Protein AF-A0A4R1S2Q5-F1 (afdb_monomer_lite)

Foldseek 3Di:
DDDPPPPPVPPPPFDFPDWDFQDWDFDQDPNDTHTPDGGDTDTHTVPRDDDDDD

Radius of gyration: 20.83 Å; chains: 1; bounding box: 59×16×48 Å

Structure (mmCIF, N/CA/C/O backbone):
data_AF-A0A4R1S2Q5-F1
#
_entry.id   AF-A0A4R1S2Q5-F1
#
loop_
_atom_site.group_PDB
_atom_site.id
_atom_site.type_symbol
_atom_site.label_atom_id
_atom_site.label_alt_id
_atom_site.label_comp_id
_atom_site.label_asym_id
_atom_site.label_entity_id
_atom_site.label_seq_id
_atom_site.pdbx_PDB_ins_code
_atom_site.Cartn_x
_atom_site.Cartn_y
_atom_site.Cartn_z
_atom_site.occupancy
_atom_site.B_iso_or_equiv
_atom_site.auth_seq_id
_atom_site.auth_comp_id
_atom_site.auth_asym_id
_atom_site.auth_atom_id
_atom_site.pdbx_PDB_model_num
ATOM 1 N N . MET A 1 1 ? 47.501 -6.872 -24.445 1.00 49.81 1 MET A N 1
ATOM 2 C CA . MET A 1 1 ? 46.838 -6.310 -25.642 1.00 49.81 1 MET A CA 1
ATOM 3 C C . MET A 1 1 ? 46.485 -7.516 -26.501 1.00 49.81 1 MET A C 1
ATOM 5 O O . MET A 1 1 ? 47.403 -8.145 -26.995 1.00 49.81 1 MET A O 1
ATOM 9 N N . THR A 1 2 ? 45.296 -8.102 -26.356 1.00 35.12 2 THR A N 1
ATOM 10 C CA . THR A 1 2 ? 44.073 -7.719 -27.089 1.00 35.12 2 THR A CA 1
ATOM 11 C C . THR A 1 2 ? 42.812 -8.141 -26.316 1.00 35.12 2 THR A C 1
ATOM 13 O O . THR A 1 2 ? 42.843 -9.074 -25.521 1.00 35.12 2 THR A O 1
ATOM 16 N N . ILE A 1 3 ? 41.745 -7.373 -26.518 1.00 57.91 3 ILE A N 1
ATOM 17 C CA . ILE A 1 3 ? 40.483 -7.306 -25.776 1.00 57.91 3 ILE A CA 1
ATOM 18 C C . ILE A 1 3 ? 39.485 -8.309 -26.378 1.00 57.91 3 ILE A C 1
ATOM 20 O O . ILE A 1 3 ? 39.175 -8.188 -27.558 1.00 57.91 3 ILE A O 1
ATOM 24 N N . GLU A 1 4 ? 38.939 -9.236 -25.585 1.00 52.53 4 GLU A N 1
ATOM 25 C CA . GLU A 1 4 ? 37.656 -9.881 -25.903 1.00 52.53 4 GLU A CA 1
ATOM 26 C C . GLU A 1 4 ? 36.570 -9.116 -25.156 1.00 52.53 4 GLU A C 1
ATOM 28 O O . GLU A 1 4 ? 36.280 -9.353 -23.983 1.00 52.53 4 GLU A O 1
ATOM 33 N N . ALA A 1 5 ? 36.028 -8.112 -25.840 1.00 53.62 5 ALA A N 1
ATOM 34 C CA . ALA A 1 5 ? 34.821 -7.434 -25.426 1.00 53.62 5 ALA A CA 1
ATOM 35 C C . ALA A 1 5 ? 33.687 -8.459 -25.497 1.00 53.62 5 ALA A C 1
ATOM 37 O O . ALA A 1 5 ? 33.011 -8.596 -26.517 1.00 53.62 5 ALA A O 1
ATOM 38 N N . ALA A 1 6 ? 33.493 -9.194 -24.402 1.00 53.56 6 ALA A N 1
ATOM 39 C CA . ALA A 1 6 ? 32.218 -9.810 -24.123 1.00 53.56 6 ALA A CA 1
ATOM 40 C C . ALA A 1 6 ? 31.205 -8.670 -24.147 1.00 53.56 6 ALA A C 1
ATOM 42 O O . ALA A 1 6 ? 31.216 -7.782 -23.292 1.00 53.56 6 ALA A O 1
ATOM 43 N N . MET A 1 7 ? 30.355 -8.686 -25.165 1.00 53.00 7 MET A N 1
ATOM 44 C CA . MET A 1 7 ? 29.082 -7.992 -25.174 1.00 53.00 7 MET A CA 1
ATOM 45 C C . MET A 1 7 ? 28.232 -8.595 -24.050 1.00 53.00 7 MET A C 1
ATOM 47 O O . MET A 1 7 ? 27.294 -9.351 -24.286 1.00 53.00 7 MET A O 1
ATOM 51 N N . MET A 1 8 ? 28.619 -8.323 -22.804 1.00 52.66 8 MET A N 1
ATOM 52 C CA . MET A 1 8 ? 27.791 -8.528 -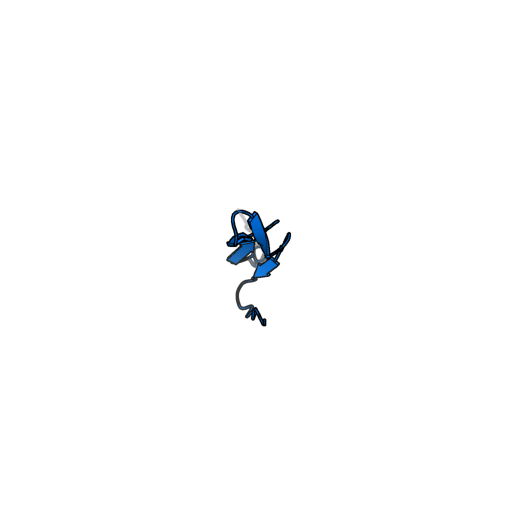21.638 1.00 52.66 8 MET A CA 1
ATOM 53 C C . MET A 1 8 ? 26.695 -7.494 -21.806 1.00 52.66 8 MET A C 1
ATOM 55 O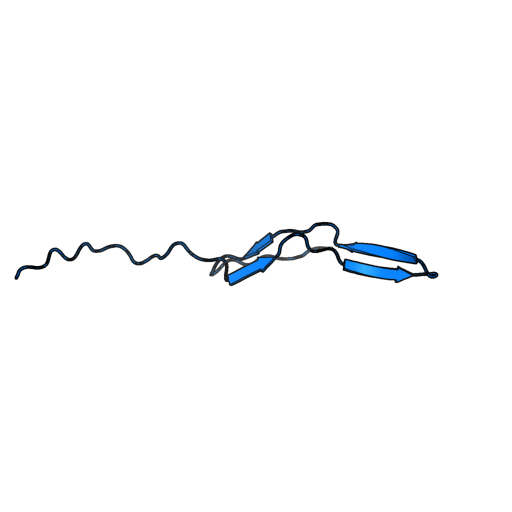 O . MET A 1 8 ? 26.915 -6.305 -21.597 1.00 52.66 8 MET A O 1
ATOM 59 N N . ASN A 1 9 ? 25.558 -7.938 -22.327 1.00 58.41 9 ASN A N 1
ATOM 60 C CA . ASN A 1 9 ? 24.342 -7.157 -22.356 1.00 58.41 9 ASN A CA 1
ATOM 61 C C . ASN A 1 9 ? 24.149 -6.569 -20.953 1.00 58.41 9 ASN A C 1
ATOM 63 O O . ASN A 1 9 ? 23.773 -7.295 -20.034 1.00 58.41 9 ASN A O 1
ATOM 67 N N . ASP A 1 10 ? 24.440 -5.277 -20.804 1.00 54.12 10 ASP A N 1
ATOM 68 C CA . ASP A 1 10 ? 24.352 -4.505 -19.565 1.00 54.12 10 ASP A CA 1
ATOM 69 C C . ASP A 1 10 ? 22.884 -4.248 -19.187 1.00 54.12 10 ASP A C 1
ATOM 71 O O . ASP A 1 10 ? 22.480 -3.163 -18.782 1.00 54.12 10 ASP A O 1
ATOM 75 N N . ARG A 1 11 ? 22.028 -5.272 -19.309 1.00 58.72 11 ARG A N 1
ATOM 76 C CA . ARG A 1 11 ? 20.896 -5.374 -18.397 1.00 58.72 11 ARG A CA 1
ATOM 77 C C . ARG A 1 11 ? 21.480 -5.840 -17.079 1.00 58.72 11 ARG A C 1
ATOM 79 O O . ARG A 1 11 ? 21.405 -7.022 -16.745 1.00 58.72 11 ARG A O 1
ATOM 86 N N . ALA A 1 12 ? 22.027 -4.892 -16.322 1.00 62.56 12 ALA A N 1
ATOM 87 C CA . ALA A 1 12 ? 22.000 -5.004 -14.875 1.00 62.56 12 ALA A CA 1
ATOM 88 C C . ALA A 1 12 ? 20.618 -5.569 -14.483 1.00 62.56 12 ALA A C 1
ATOM 90 O O . ALA A 1 12 ? 19.612 -5.123 -15.058 1.00 62.56 12 ALA A O 1
ATOM 91 N N . PRO A 1 13 ? 20.541 -6.595 -13.612 1.00 60.22 13 PRO A N 1
ATOM 92 C CA . PRO A 1 13 ? 19.259 -7.148 -13.198 1.00 60.22 13 PRO A CA 1
ATOM 93 C C . PRO A 1 13 ? 18.390 -5.977 -12.759 1.00 60.22 13 PRO A C 1
ATOM 95 O O . PRO A 1 13 ? 18.818 -5.187 -11.920 1.00 60.22 13 PRO A O 1
ATOM 98 N N . ALA A 1 14 ? 17.242 -5.809 -13.421 1.00 71.50 14 ALA A N 1
ATOM 99 C CA . ALA A 1 14 ? 16.410 -4.633 -13.244 1.00 71.50 14 ALA A CA 1
ATOM 100 C C . ALA A 1 14 ? 16.068 -4.517 -11.757 1.00 71.50 14 ALA A C 1
ATOM 102 O O . ALA A 1 14 ? 15.333 -5.345 -11.221 1.00 71.50 14 ALA A O 1
ATOM 103 N N . THR A 1 15 ? 16.667 -3.545 -11.075 1.00 86.31 15 THR 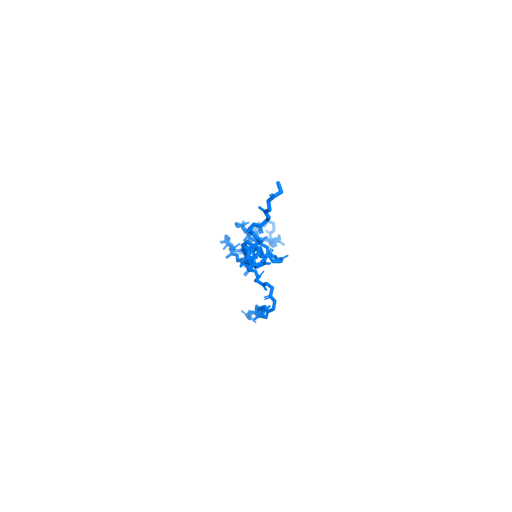A N 1
ATOM 104 C CA . THR A 1 15 ? 16.361 -3.289 -9.676 1.00 86.31 15 THR A CA 1
ATOM 105 C C . THR A 1 15 ? 14.976 -2.659 -9.615 1.00 86.31 15 THR A C 1
ATOM 107 O O . THR A 1 15 ? 14.651 -1.812 -10.456 1.00 86.31 15 THR A O 1
ATOM 110 N N .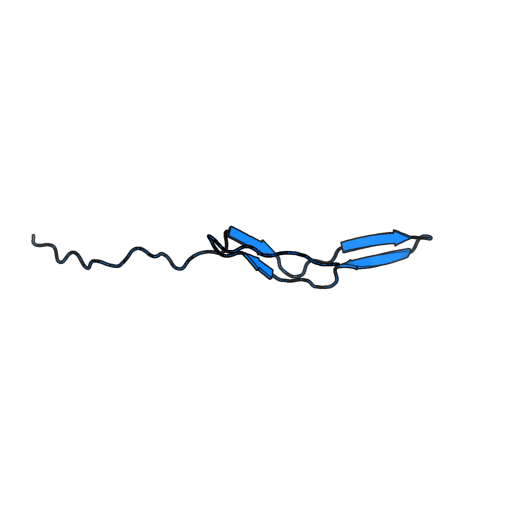 PRO A 1 16 ? 14.129 -3.071 -8.660 1.00 90.88 16 PRO A N 1
ATOM 111 C CA . PRO A 1 16 ? 12.827 -2.451 -8.505 1.00 90.88 16 PRO A CA 1
ATOM 112 C C . PRO A 1 16 ? 13.009 -0.958 -8.221 1.00 90.88 16 PRO A C 1
ATOM 114 O O . PRO A 1 16 ? 13.825 -0.567 -7.385 1.00 90.88 16 PRO A O 1
ATOM 117 N N . VAL A 1 17 ? 12.246 -0.127 -8.930 1.00 91.12 17 VAL A N 1
ATOM 118 C CA . VAL A 1 17 ? 12.244 1.330 -8.732 1.00 91.12 17 VAL A CA 1
ATOM 119 C C . VAL A 1 17 ? 11.556 1.712 -7.424 1.00 91.12 17 VAL A C 1
ATOM 121 O O . VAL A 1 17 ? 11.872 2.741 -6.833 1.00 91.12 17 VAL A O 1
ATOM 124 N N . LEU A 1 18 ? 10.639 0.867 -6.954 1.00 90.81 18 LEU A N 1
ATOM 125 C CA . LEU A 1 18 ? 9.977 0.978 -5.662 1.00 90.81 18 LEU A CA 1
ATOM 126 C C . LEU A 1 18 ? 9.925 -0.411 -5.033 1.00 90.81 18 LEU A C 1
ATOM 128 O O . LEU A 1 18 ? 9.514 -1.363 -5.686 1.00 90.81 18 LEU A O 1
ATOM 132 N N . SER A 1 19 ? 10.316 -0.519 -3.768 1.00 92.69 19 SER A N 1
ATOM 133 C CA . SER A 1 19 ? 10.156 -1.735 -2.975 1.00 92.69 19 SER A CA 1
ATOM 134 C C . SER A 1 19 ? 9.563 -1.362 -1.625 1.00 92.69 19 SER A C 1
ATOM 136 O O . SER A 1 19 ? 10.102 -0.512 -0.915 1.00 92.69 19 SER A O 1
ATOM 138 N N . VAL A 1 20 ? 8.433 -1.973 -1.295 1.00 93.62 20 VAL A N 1
ATOM 139 C CA . VAL A 1 20 ? 7.707 -1.822 -0.038 1.00 93.62 20 VAL A CA 1
ATOM 140 C C . VAL A 1 20 ? 7.683 -3.186 0.636 1.00 93.62 20 VAL A C 1
ATOM 142 O O . VAL A 1 20 ? 7.387 -4.199 0.002 1.00 93.62 20 VAL A O 1
ATOM 145 N N . SER A 1 21 ? 7.995 -3.234 1.927 1.00 94.88 21 SER A N 1
ATOM 146 C CA . SER A 1 21 ? 8.008 -4.478 2.697 1.00 94.88 21 SER A CA 1
ATOM 147 C C . SER A 1 21 ? 7.358 -4.264 4.054 1.00 94.88 21 SER A C 1
ATOM 149 O O . SER A 1 21 ? 7.614 -3.252 4.706 1.00 94.88 21 SER A O 1
ATOM 151 N N . HIS A 1 22 ? 6.534 -5.225 4.466 1.00 95.00 22 HIS A N 1
ATOM 152 C CA . HIS A 1 22 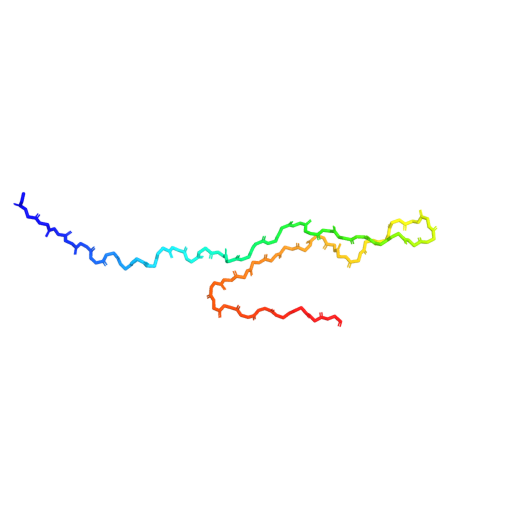? 5.861 -5.263 5.765 1.00 95.00 22 HIS A CA 1
ATOM 153 C C . HIS A 1 22 ? 5.095 -3.977 6.124 1.00 95.00 22 HIS A C 1
ATOM 155 O O . HIS A 1 22 ? 5.049 -3.558 7.284 1.00 95.00 22 HIS A O 1
ATOM 161 N N . LEU A 1 23 ? 4.482 -3.323 5.132 1.00 92.94 23 LEU A N 1
ATOM 162 C CA . LEU A 1 23 ? 3.748 -2.082 5.349 1.00 92.94 23 LEU A CA 1
ATOM 163 C C . LEU A 1 23 ? 2.488 -2.358 6.169 1.00 92.94 23 LEU A C 1
ATOM 165 O O . LEU A 1 23 ? 1.571 -3.044 5.719 1.00 92.94 23 LEU A O 1
ATOM 169 N N . THR A 1 24 ? 2.430 -1.767 7.358 1.00 93.94 24 THR A N 1
ATOM 170 C CA . THR A 1 24 ? 1.236 -1.737 8.202 1.00 93.94 24 THR A CA 1
ATOM 171 C C . THR A 1 24 ? 0.913 -0.291 8.537 1.00 93.94 24 THR A C 1
ATOM 173 O O . THR A 1 24 ? 1.771 0.436 9.036 1.00 93.94 24 THR A O 1
ATOM 176 N N . THR A 1 25 ? -0.315 0.141 8.258 1.00 93.19 25 THR A N 1
ATOM 177 C CA . THR A 1 25 ? -0.784 1.494 8.584 1.00 93.19 25 THR A CA 1
ATOM 178 C C . THR A 1 25 ? -2.094 1.411 9.349 1.00 93.19 25 THR A C 1
ATOM 180 O O . THR A 1 25 ? -2.934 0.547 9.082 1.00 93.19 25 THR A O 1
ATOM 183 N N . SER A 1 26 ? -2.256 2.304 10.323 1.00 94.50 26 SER A N 1
ATOM 184 C CA . SER A 1 26 ? -3.382 2.299 11.253 1.00 94.50 26 SER A CA 1
ATOM 185 C C . SER A 1 26 ? -3.949 3.699 11.422 1.00 94.50 26 SER A C 1
ATOM 187 O O . SER A 1 26 ? -3.196 4.671 11.473 1.00 94.50 26 SER A O 1
ATOM 189 N N . PHE A 1 27 ? -5.268 3.789 11.572 1.00 95.00 27 PHE A N 1
ATOM 190 C CA . PHE A 1 27 ? -5.949 5.009 11.998 1.00 95.00 27 PHE A CA 1
ATOM 191 C C . PHE A 1 27 ? -6.375 4.888 13.457 1.00 95.00 27 PHE A C 1
ATOM 193 O O . PHE A 1 27 ? -6.773 3.814 13.906 1.00 95.00 27 PHE A O 1
ATOM 200 N N . LEU A 1 28 ? -6.302 5.994 14.193 1.00 93.44 28 LEU A N 1
ATOM 201 C CA . LEU A 1 28 ? -6.830 6.078 15.549 1.00 93.44 28 LEU A CA 1
ATOM 202 C C . LEU A 1 28 ? -8.335 6.372 15.479 1.00 93.44 28 LEU A C 1
ATOM 204 O O . LEU A 1 28 ? -8.730 7.423 14.974 1.00 93.44 28 LEU A O 1
ATOM 208 N N . VAL A 1 29 ? -9.162 5.450 15.970 1.00 94.06 29 VAL A N 1
ATOM 209 C CA . VAL A 1 29 ? -10.631 5.552 15.963 1.00 94.06 29 VAL A CA 1
ATOM 210 C C . VAL A 1 29 ? -11.153 5.136 17.332 1.00 94.06 29 VAL A C 1
ATOM 212 O O . VAL A 1 29 ? -10.823 4.054 17.808 1.00 94.06 29 VAL A O 1
ATOM 215 N N . ASP A 1 30 ? -11.944 5.997 17.975 1.00 91.94 30 ASP A N 1
ATOM 216 C CA . ASP A 1 30 ? -12.519 5.764 19.312 1.00 91.94 30 ASP A CA 1
ATOM 217 C C . ASP A 1 30 ? -11.481 5.392 20.390 1.00 91.94 30 ASP A C 1
ATOM 219 O O . ASP A 1 30 ? -11.739 4.607 21.298 1.00 91.94 30 ASP A O 1
ATOM 223 N N . GLY A 1 31 ? -10.273 5.957 20.282 1.00 94.06 31 GLY A N 1
ATOM 224 C CA . GLY A 1 31 ? -9.161 5.671 21.194 1.00 94.06 31 GLY A CA 1
ATOM 225 C C . GLY A 1 31 ? -8.433 4.351 20.919 1.00 94.06 31 GLY A C 1
ATOM 226 O O . GLY A 1 31 ? -7.488 4.026 21.634 1.00 94.06 31 GLY A O 1
ATOM 227 N N . GLU A 1 32 ? -8.815 3.619 19.872 1.00 93.69 32 GLU A N 1
ATOM 228 C CA . GLU A 1 32 ? -8.187 2.365 19.461 1.00 93.69 32 GLU A CA 1
ATOM 229 C C . GLU A 1 32 ? -7.469 2.516 18.111 1.00 93.69 32 GLU A C 1
ATOM 231 O O . GLU A 1 32 ? -7.977 3.125 17.166 1.00 93.69 32 GLU A O 1
ATOM 236 N N . TRP A 1 33 ? -6.273 1.939 17.995 1.00 93.62 33 TRP A N 1
ATOM 237 C CA . TRP A 1 33 ? -5.564 1.860 16.719 1.00 93.62 33 TRP A CA 1
ATOM 238 C C . TRP A 1 33 ? -6.161 0.755 15.850 1.00 93.62 33 TRP A C 1
ATOM 240 O O . TRP A 1 33 ? -6.030 -0.429 16.154 1.00 93.62 33 TRP A O 1
ATOM 250 N N . ARG A 1 34 ? -6.772 1.137 14.728 1.00 92.56 34 ARG A N 1
ATOM 251 C CA . ARG A 1 34 ? -7.358 0.212 13.754 1.00 92.56 34 ARG A CA 1
ATOM 252 C C . ARG A 1 34 ? -6.453 0.087 12.524 1.00 92.56 34 ARG A C 1
ATOM 254 O O . ARG A 1 34 ? -6.320 1.066 11.786 1.00 92.56 34 ARG A O 1
ATOM 261 N N . PRO A 1 35 ? -5.841 -1.087 12.274 1.00 91.00 35 PRO A N 1
ATOM 262 C CA . PRO A 1 35 ? -4.992 -1.289 11.106 1.00 91.00 35 PRO A CA 1
ATOM 263 C C . PRO A 1 35 ? -5.830 -1.415 9.831 1.00 91.00 35 PRO A C 1
ATOM 265 O O . PRO A 1 35 ? -6.709 -2.283 9.732 1.00 91.00 35 PRO A O 1
ATOM 268 N N . VAL A 1 36 ? -5.528 -0.548 8.865 1.00 91.38 36 VAL A N 1
ATOM 269 C CA . VAL A 1 36 ? -6.172 -0.458 7.545 1.00 91.38 36 VAL A CA 1
ATOM 270 C C . VAL A 1 36 ? -5.335 -1.087 6.441 1.00 91.38 36 VAL A C 1
ATOM 272 O O . VAL A 1 36 ? -5.887 -1.709 5.540 1.00 91.38 36 VAL A O 1
ATOM 275 N N . VAL A 1 37 ? -4.012 -1.003 6.543 1.00 91.19 37 VAL A N 1
ATOM 276 C CA . VAL A 1 37 ? -3.083 -1.760 5.702 1.00 91.19 37 VAL A CA 1
ATOM 277 C C . VAL A 1 37 ? -2.373 -2.740 6.618 1.00 91.19 37 VAL A C 1
ATOM 279 O O . VAL A 1 37 ? -1.924 -2.350 7.695 1.00 91.19 37 VAL A O 1
ATOM 2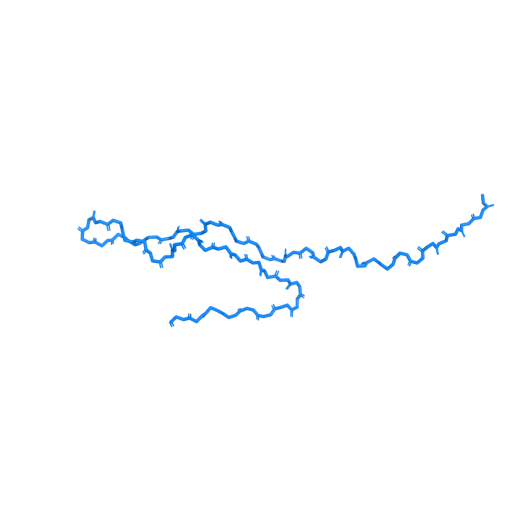82 N N . ARG A 1 38 ? -2.324 -4.017 6.233 1.00 93.50 38 ARG A N 1
ATOM 283 C CA . ARG A 1 38 ? -1.811 -5.107 7.072 1.00 93.50 38 ARG A CA 1
ATOM 284 C C . ARG A 1 38 ? -0.748 -5.877 6.307 1.00 93.50 38 ARG A C 1
ATOM 286 O O . ARG A 1 38 ? -1.089 -6.566 5.353 1.00 93.50 38 ARG A O 1
ATOM 293 N N . ASP A 1 39 ? 0.499 -5.752 6.753 1.00 93.81 39 ASP A N 1
ATOM 294 C CA . ASP A 1 39 ? 1.650 -6.526 6.270 1.00 93.81 39 ASP A CA 1
ATOM 295 C C . ASP A 1 39 ? 1.778 -6.598 4.735 1.00 93.81 39 ASP A C 1
ATOM 297 O O . ASP A 1 39 ? 1.996 -7.652 4.137 1.00 93.81 39 ASP A O 1
ATOM 301 N N . VAL A 1 40 ? 1.608 -5.457 4.066 1.00 91.94 40 VAL A N 1
ATOM 302 C CA . VAL A 1 40 ? 1.653 -5.397 2.603 1.00 91.94 40 VAL A CA 1
ATOM 303 C C . VAL A 1 40 ? 3.096 -5.260 2.125 1.00 91.94 40 VAL A C 1
ATOM 305 O O . VAL A 1 40 ? 3.826 -4.362 2.545 1.00 91.94 40 VAL A O 1
ATOM 308 N N . SER A 1 41 ? 3.497 -6.137 1.205 1.00 93.38 41 SER A N 1
ATOM 309 C CA . SER A 1 41 ? 4.811 -6.108 0.562 1.00 93.38 41 SER A CA 1
ATOM 310 C C . SER A 1 41 ? 4.646 -6.182 -0.953 1.00 93.38 41 SER A C 1
ATOM 312 O O . SER A 1 41 ? 3.977 -7.084 -1.452 1.00 93.38 41 SER A O 1
ATOM 314 N N . PHE A 1 42 ? 5.233 -5.238 -1.685 1.00 92.81 42 PHE A N 1
ATOM 315 C CA . PHE A 1 42 ? 5.216 -5.221 -3.149 1.00 92.81 42 PHE A CA 1
ATOM 316 C C . PHE A 1 42 ? 6.431 -4.479 -3.701 1.00 92.81 42 PHE A C 1
ATOM 318 O O . PHE A 1 42 ? 7.025 -3.640 -3.027 1.00 92.81 42 PHE A O 1
ATOM 325 N N . ALA A 1 43 ? 6.777 -4.769 -4.949 1.00 92.62 43 ALA A N 1
ATOM 326 C CA . ALA A 1 43 ? 7.813 -4.063 -5.681 1.00 92.62 43 ALA A CA 1
ATOM 327 C C . ALA A 1 43 ? 7.270 -3.624 -7.042 1.00 92.62 43 ALA A C 1
ATOM 329 O O . ALA A 1 43 ? 6.362 -4.255 -7.575 1.00 92.62 43 ALA A O 1
ATOM 330 N N . VAL A 1 44 ? 7.815 -2.537 -7.580 1.00 91.88 44 VAL A N 1
ATOM 331 C CA . VAL A 1 44 ? 7.504 -2.032 -8.920 1.00 91.88 44 VAL A CA 1
ATOM 332 C C . VAL A 1 44 ? 8.788 -2.060 -9.727 1.00 91.88 44 VAL A C 1
ATOM 334 O O . VAL A 1 44 ? 9.786 -1.445 -9.337 1.00 91.88 44 VAL A O 1
ATOM 337 N N . MET A 1 45 ? 8.775 -2.781 -10.841 1.00 92.19 45 MET A N 1
ATOM 338 C CA . MET A 1 45 ? 9.908 -2.881 -11.753 1.00 92.19 45 MET A CA 1
ATOM 339 C C . MET A 1 45 ? 9.947 -1.687 -12.722 1.00 92.19 45 MET A C 1
ATOM 341 O O . MET A 1 45 ? 8.933 -1.025 -12.955 1.00 92.19 45 MET A O 1
ATOM 345 N N . PRO A 1 46 ? 11.108 -1.378 -13.326 1.00 90.75 46 PRO A N 1
ATOM 346 C CA . PRO A 1 46 ? 11.188 -0.338 -14.347 1.00 90.75 46 PRO A CA 1
ATOM 347 C C . PRO A 1 46 ? 10.220 -0.607 -15.512 1.00 90.75 46 PRO A C 1
ATOM 349 O O . PRO A 1 46 ? 10.273 -1.664 -16.138 1.00 90.75 46 PRO A O 1
ATOM 352 N N . GLY A 1 47 ? 9.351 0.361 -15.821 1.00 89.50 47 GLY A N 1
ATOM 353 C CA . GLY A 1 47 ? 8.350 0.246 -16.891 1.00 89.50 47 GLY A CA 1
ATOM 354 C C . GLY A 1 47 ? 7.088 -0.541 -16.515 1.00 89.50 47 GLY A C 1
ATOM 355 O O . GLY A 1 47 ? 6.214 -0.720 -17.360 1.00 89.50 47 GLY A O 1
ATOM 356 N N . GLU A 1 48 ? 6.970 -0.988 -15.265 1.00 87.00 48 GLU A N 1
ATOM 357 C CA . GLU A 1 48 ? 5.775 -1.641 -14.738 1.00 87.00 48 GLU A CA 1
ATOM 358 C C . GLU A 1 48 ? 4.775 -0.603 -14.209 1.00 87.00 48 GLU A C 1
ATOM 360 O O . GLU A 1 48 ? 5.147 0.358 -13.537 1.00 87.00 48 GLU A O 1
ATOM 365 N N . THR A 1 49 ? 3.487 -0.792 -14.508 1.00 89.19 49 THR A N 1
ATOM 366 C CA . THR A 1 49 ? 2.400 0.012 -13.933 1.00 89.19 49 THR A CA 1
ATOM 367 C C . THR A 1 49 ? 1.597 -0.857 -12.980 1.00 89.19 49 THR A C 1
ATOM 369 O O . THR A 1 49 ? 0.902 -1.774 -13.412 1.00 89.19 49 THR A O 1
ATOM 372 N N . VAL A 1 50 ? 1.679 -0.548 -11.688 1.00 88.44 50 VAL A N 1
ATOM 373 C CA . VAL A 1 50 ? 0.907 -1.214 -10.635 1.00 88.44 50 VAL A CA 1
ATOM 374 C C . VAL A 1 50 ? -0.214 -0.281 -10.189 1.00 88.44 50 VAL A C 1
ATOM 376 O O . VAL A 1 50 ? 0.031 0.878 -9.861 1.00 88.44 50 VAL A O 1
ATOM 379 N N . ALA A 1 51 ? -1.446 -0.787 -10.174 1.00 86.38 51 ALA A N 1
ATOM 380 C CA . ALA A 1 51 ? -2.606 -0.066 -9.665 1.00 86.38 51 ALA A CA 1
ATOM 381 C C . ALA A 1 51 ? -3.020 -0.632 -8.303 1.00 86.38 51 ALA A C 1
ATOM 383 O O . ALA A 1 51 ? -3.147 -1.845 -8.142 1.00 86.38 51 ALA A O 1
ATOM 384 N N . ILE A 1 52 ? -3.259 0.254 -7.336 1.00 85.06 52 ILE A N 1
ATOM 385 C CA . ILE A 1 52 ? -3.890 -0.093 -6.061 1.00 85.06 52 ILE A CA 1
ATOM 386 C C . ILE A 1 52 ? -5.387 0.157 -6.230 1.00 85.06 52 ILE A C 1
ATOM 388 O O . ILE A 1 52 ? -5.794 1.281 -6.523 1.00 85.06 52 ILE A O 1
ATOM 392 N N . VAL A 1 53 ? -6.191 -0.891 -6.070 1.00 84.06 53 VAL A N 1
ATOM 393 C CA . VAL A 1 53 ? -7.654 -0.832 -6.168 1.00 84.06 53 VAL A CA 1
ATOM 394 C C . VAL A 1 53 ? -8.233 -1.197 -4.808 1.00 84.06 53 VAL A C 1
ATOM 396 O O . VAL A 1 53 ? -7.846 -2.211 -4.226 1.00 84.06 53 VAL A O 1
ATOM 399 N N . GLY A 1 54 ? -9.136 -0.361 -4.310 1.00 70.94 54 GLY A N 1
ATOM 400 C CA . GLY A 1 54 ? -9.837 -0.510 -3.039 1.00 70.94 54 GLY A CA 1
ATOM 401 C C . GLY A 1 54 ? -11.169 0.213 -3.081 1.00 70.94 54 GLY A C 1
ATOM 402 O O . GLY A 1 54 ? -11.288 1.155 -3.899 1.00 70.94 54 GLY A O 1
#

Secondary structure (DSSP, 8-state):
----------------SEEEEEEEEEEEETTEEEEEEEEEEEEE-TT-------

Sequence (54 aa):
MTIEAAMMNDRAPATPVLSVSHLTTSFLVDGEWRPVVRDVSFAVMPGETVAIVG

pLDDT: mean 81.83, std 16.6, range [35.12, 95.0]